Protein AF-A0A8D0WFU6-F1 (afdb_monomer_lite)

Sequence (112 aa):
MLHGGIQCSHIHYAWDQTKSVRQNLAEMGLTMDPNRAVPLIKRKVKAMEVDGEERLKELVWKPYVLNDLEGEASLPEKKGNMLSRDLINCVCYMVENHGEDYKAMALEEKNY

Foldseek 3Di:
DDPDDDPDPLLNVQDDPVDDPQVSQLLQVHHPDPPVVDPPPPPDPDDDPDDDPPPPPSPNNNPVSVVVVVVVVPDDPPPPPDDPPLVVVLVVVCCVPPNPPVVVSCVDPSND

Radius of gyration: 26.15 Å; chains: 1; bounding box: 64×29×64 Å

pLDDT: mean 81.14, std 17.32, range [39.69, 96.12]

Organism: Sus scrofa (NCBI:txid9823)

Secondary structure (DSSP, 8-state):
--------HHHHHH--TTS-HHHHHHHTT--S-HHHHS------SS--------------S-HHHHHHHHHHHTSPP----PPPHHHHHHHHHHHHHHTT-HHHHHH-GGG-

Structure (mmCIF, N/CA/C/O backbone):
data_AF-A0A8D0WFU6-F1
#
_entry.id   AF-A0A8D0WFU6-F1
#
loop_
_atom_site.group_PDB
_atom_site.id
_atom_site.type_symbol
_atom_site.label_atom_id
_atom_site.label_alt_id
_atom_site.label_comp_id
_atom_site.label_asym_id
_atom_site.label_entity_id
_atom_site.label_seq_id
_atom_site.pdbx_PDB_ins_code
_atom_site.Cartn_x
_atom_site.Cartn_y
_atom_site.Cartn_z
_atom_site.occupancy
_atom_site.B_iso_or_equiv
_atom_site.auth_seq_id
_atom_site.auth_comp_id
_atom_site.auth_asym_id
_atom_site.auth_atom_id
_atom_site.pdbx_PDB_model_num
ATOM 1 N N . MET A 1 1 ? 2.081 -17.987 23.971 1.00 40.34 1 MET A N 1
ATOM 2 C CA . MET A 1 1 ? 2.613 -17.856 22.598 1.00 40.34 1 MET A CA 1
ATOM 3 C C . MET A 1 1 ? 1.611 -17.088 21.751 1.00 40.34 1 MET A C 1
ATOM 5 O O . MET A 1 1 ? 0.558 -17.635 21.472 1.00 40.34 1 MET A O 1
ATOM 9 N N . LEU A 1 2 ? 1.932 -15.852 21.364 1.00 41.44 2 LEU A N 1
ATOM 10 C CA . LEU A 1 2 ? 1.384 -15.165 20.187 1.00 41.44 2 LEU A CA 1
ATOM 11 C C . LEU A 1 2 ? 2.527 -14.301 19.637 1.00 41.44 2 LEU A C 1
ATOM 13 O O . LEU A 1 2 ? 2.863 -13.279 20.222 1.00 41.44 2 LEU A O 1
ATOM 17 N N . HIS A 1 3 ? 3.207 -14.755 18.585 1.00 43.56 3 HIS A N 1
ATOM 18 C CA . HIS A 1 3 ? 4.086 -13.895 17.788 1.00 43.56 3 HIS A CA 1
ATOM 19 C C . HIS A 1 3 ? 3.233 -13.358 16.639 1.00 43.56 3 HIS A C 1
ATOM 21 O O . HIS A 1 3 ? 3.089 -14.005 15.610 1.00 43.56 3 HIS A O 1
ATOM 27 N N . GLY A 1 4 ? 2.590 -12.215 16.869 1.00 55.94 4 GLY A N 1
ATOM 28 C CA . GLY A 1 4 ? 1.728 -11.538 15.903 1.00 55.94 4 GLY A CA 1
ATOM 29 C C . GLY A 1 4 ? 1.813 -10.035 16.127 1.00 55.94 4 GLY A C 1
ATOM 30 O O . GLY A 1 4 ? 0.883 -9.435 16.654 1.00 55.94 4 GLY A O 1
ATOM 31 N N . GLY A 1 5 ? 2.980 -9.453 15.846 1.00 78.44 5 GLY A N 1
ATOM 32 C CA . GLY A 1 5 ? 3.212 -8.018 16.002 1.00 78.44 5 GLY A CA 1
ATOM 33 C C . GLY A 1 5 ? 2.506 -7.217 14.910 1.00 78.44 5 GLY A C 1
ATOM 34 O O . GLY A 1 5 ? 2.505 -7.612 13.744 1.00 78.44 5 GLY A O 1
ATOM 35 N N . ILE A 1 6 ? 1.914 -6.085 15.286 1.00 86.56 6 ILE A N 1
ATOM 36 C CA . ILE A 1 6 ? 1.357 -5.110 14.344 1.00 86.56 6 ILE A CA 1
ATOM 37 C C . ILE A 1 6 ? 2.525 -4.508 13.557 1.00 86.56 6 ILE A C 1
ATOM 39 O O . ILE A 1 6 ? 3.353 -3.807 14.131 1.00 86.56 6 ILE A O 1
ATOM 43 N N . GLN A 1 7 ? 2.607 -4.805 12.257 1.00 91.00 7 GLN A N 1
ATOM 44 C CA . GLN A 1 7 ? 3.710 -4.338 11.404 1.00 91.00 7 GLN A CA 1
ATOM 45 C C . GLN A 1 7 ? 3.585 -2.860 11.024 1.00 91.00 7 GLN A C 1
ATOM 47 O O . GLN A 1 7 ? 4.590 -2.182 10.836 1.00 91.00 7 GLN A O 1
ATOM 52 N N . CYS A 1 8 ? 2.356 -2.358 10.900 1.00 91.44 8 CYS A N 1
ATOM 53 C CA . CYS A 1 8 ? 2.114 -0.962 10.565 1.00 91.44 8 CYS A CA 1
ATOM 54 C C . CYS A 1 8 ? 2.466 -0.068 11.760 1.00 91.44 8 CYS A C 1
ATOM 56 O O . CYS A 1 8 ? 1.826 -0.156 12.809 1.00 91.44 8 CYS A O 1
ATOM 58 N N . SER A 1 9 ? 3.450 0.814 11.583 1.00 93.38 9 SER A N 1
ATOM 59 C CA . SER A 1 9 ? 3.900 1.769 12.602 1.00 93.38 9 SER A CA 1
ATOM 60 C C . SER A 1 9 ? 2.764 2.667 13.098 1.00 93.38 9 SER A C 1
ATOM 62 O O . SER A 1 9 ? 2.594 2.801 14.308 1.00 93.38 9 SER A O 1
ATOM 64 N N . HIS A 1 10 ? 1.942 3.210 12.193 1.00 94.06 10 HIS A N 1
ATOM 65 C CA . HIS A 1 10 ? 0.802 4.077 12.529 1.00 94.06 10 HIS A CA 1
ATOM 66 C 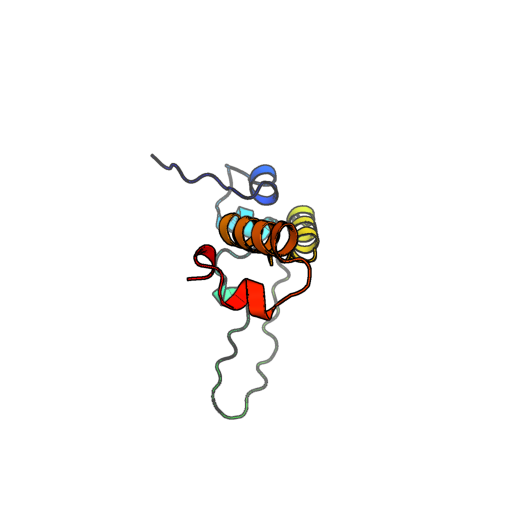C . HIS A 1 10 ? -0.159 3.403 13.517 1.00 94.06 10 HIS A C 1
ATOM 68 O O . HIS A 1 10 ? -0.511 3.976 14.548 1.00 94.06 10 HIS 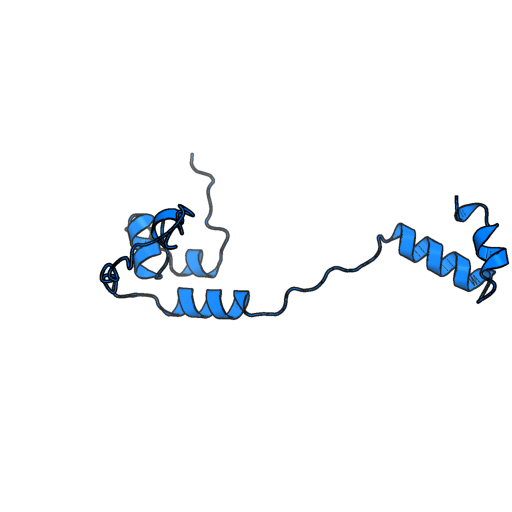A O 1
ATOM 74 N N . ILE A 1 11 ? -0.525 2.147 13.242 1.00 94.00 11 ILE A N 1
ATOM 75 C CA . ILE A 1 11 ? -1.428 1.365 14.095 1.00 94.00 11 ILE A CA 1
ATOM 76 C C . ILE A 1 11 ? -0.721 0.954 15.389 1.00 94.00 11 ILE A C 1
ATOM 78 O O . ILE A 1 11 ? -1.317 1.025 16.461 1.00 94.00 11 ILE A O 1
ATOM 82 N N . HIS A 1 12 ? 0.550 0.550 15.308 1.00 93.75 12 HIS A N 1
ATOM 83 C CA . HIS A 1 12 ? 1.330 0.118 16.464 1.00 93.75 12 HIS A CA 1
ATOM 84 C C . HIS A 1 12 ? 1.467 1.234 17.509 1.00 93.75 12 HIS A C 1
ATOM 86 O O . HIS A 1 12 ? 1.228 0.998 18.690 1.00 93.75 12 HIS A O 1
ATOM 92 N N . TYR A 1 13 ? 1.810 2.456 17.093 1.00 93.75 13 TYR A N 1
ATOM 93 C CA . TYR A 1 13 ? 1.957 3.589 18.014 1.00 93.75 13 TYR A CA 1
ATOM 94 C C . TYR A 1 13 ? 0.634 4.047 18.619 1.00 93.75 13 TYR A C 1
ATOM 96 O O . TYR A 1 13 ? 0.598 4.510 19.756 1.00 93.75 13 TYR A O 1
ATOM 104 N N . ALA A 1 14 ? -0.457 3.910 17.874 1.00 94.31 14 ALA A N 1
ATOM 105 C CA . ALA A 1 14 ? -1.783 4.255 18.350 1.00 94.31 14 ALA A CA 1
ATOM 106 C C . ALA A 1 14 ? -2.433 3.141 19.191 1.00 94.31 14 ALA A C 1
ATOM 108 O O . ALA A 1 14 ? -3.528 3.350 19.713 1.00 94.31 14 ALA A O 1
ATOM 109 N N . TRP A 1 15 ? -1.808 1.969 19.321 1.00 95.06 15 TRP A N 1
ATOM 110 C CA . TRP A 1 15 ? -2.409 0.799 19.953 1.00 95.06 15 TRP A CA 1
ATOM 111 C C . TRP A 1 15 ? -2.543 0.927 21.474 1.00 95.06 15 TRP A C 1
ATOM 113 O O . TRP A 1 15 ? -1.603 1.297 22.173 1.00 95.06 15 TRP A O 1
ATOM 123 N N . ASP A 1 16 ? -3.701 0.536 22.000 1.00 94.12 16 ASP A N 1
ATOM 124 C CA . ASP A 1 16 ? -3.975 0.425 23.430 1.00 94.12 16 ASP A CA 1
ATOM 125 C C . ASP A 1 16 ? -4.133 -1.050 23.831 1.00 94.12 16 ASP A C 1
ATOM 127 O O . ASP A 1 16 ? -5.083 -1.725 23.426 1.00 94.12 16 ASP A O 1
ATOM 131 N N . GLN A 1 17 ? -3.207 -1.551 24.653 1.00 93.62 17 GLN A N 1
ATOM 132 C CA . GLN A 1 17 ? -3.187 -2.944 25.122 1.00 93.62 17 GLN A CA 1
ATOM 133 C C . GLN A 1 17 ? -4.363 -3.292 26.049 1.00 93.62 17 GLN A C 1
ATOM 135 O O . GLN A 1 17 ? -4.663 -4.467 26.241 1.00 93.62 17 GLN A O 1
ATOM 140 N N . THR A 1 18 ? -5.030 -2.291 26.631 1.00 95.12 18 THR A N 1
ATOM 141 C CA . THR A 1 18 ? -6.199 -2.493 27.501 1.00 95.12 18 THR A CA 1
ATOM 142 C C . THR A 1 18 ? -7.495 -2.675 26.712 1.00 95.12 18 THR A C 1
ATOM 144 O O . THR A 1 18 ? -8.501 -3.124 27.264 1.00 95.12 18 THR A O 1
ATOM 147 N N . LYS A 1 19 ? -7.479 -2.354 25.413 1.00 93.00 19 LYS A N 1
ATOM 148 C CA . LYS A 1 19 ? -8.646 -2.392 24.531 1.00 93.00 19 LYS A CA 1
ATOM 149 C C . LYS A 1 19 ? -8.618 -3.606 23.614 1.00 93.00 19 LYS A C 1
ATOM 151 O O . LYS A 1 19 ? -7.570 -4.117 23.222 1.00 93.00 19 LYS A O 1
ATOM 156 N N . SER A 1 20 ? -9.809 -4.051 23.218 1.00 91.75 20 SER A N 1
ATOM 157 C CA . SER A 1 20 ? -9.935 -5.100 22.204 1.00 91.75 20 SER A CA 1
ATOM 158 C C . SER A 1 20 ? -9.395 -4.636 20.845 1.00 91.75 20 SER A C 1
ATOM 160 O O . SER A 1 20 ? -9.374 -3.441 20.545 1.00 91.75 20 SER A O 1
ATOM 162 N N . VAL A 1 21 ? -9.029 -5.589 19.983 1.00 90.69 21 VAL A N 1
ATOM 163 C CA . VAL A 1 21 ? -8.592 -5.311 18.600 1.00 90.69 21 VAL A CA 1
ATOM 164 C C . VAL A 1 21 ? -9.645 -4.482 17.853 1.00 90.69 21 VAL A C 1
ATOM 166 O O . VAL A 1 21 ? -9.321 -3.468 17.243 1.00 90.69 21 VAL A O 1
ATOM 169 N N . ARG A 1 22 ? -10.927 -4.854 17.984 1.00 91.12 22 ARG A N 1
ATOM 170 C CA . ARG A 1 22 ? -12.048 -4.145 17.353 1.00 91.12 22 ARG A CA 1
ATOM 171 C C . ARG A 1 22 ? -12.161 -2.698 17.814 1.00 91.12 22 ARG A C 1
ATOM 173 O O . ARG A 1 22 ? -12.390 -1.826 16.986 1.00 91.12 22 ARG A O 1
ATOM 180 N N . GLN A 1 23 ? -12.016 -2.456 19.113 1.00 92.06 23 GLN A N 1
ATOM 181 C CA . GLN A 1 23 ? -12.115 -1.111 19.666 1.00 92.06 23 GLN A CA 1
ATOM 182 C C . GLN A 1 23 ? -10.924 -0.244 19.248 1.00 92.06 23 GLN A C 1
ATOM 184 O O . GLN A 1 23 ? -11.126 0.903 18.866 1.00 92.06 23 GLN A O 1
ATOM 189 N N . ASN A 1 24 ? -9.709 -0.802 19.256 1.00 93.88 24 ASN A N 1
ATOM 190 C CA . ASN A 1 24 ? -8.526 -0.108 18.751 1.00 93.88 24 ASN A CA 1
ATOM 191 C C . ASN A 1 24 ? -8.714 0.344 17.301 1.00 93.88 24 ASN A C 1
ATOM 193 O O . ASN A 1 24 ? -8.496 1.514 17.002 1.00 93.88 24 ASN A O 1
ATOM 197 N N . LEU A 1 25 ? -9.154 -0.560 16.419 1.00 92.00 25 LEU A N 1
ATOM 198 C CA . LEU A 1 25 ? -9.374 -0.217 15.015 1.00 92.00 25 LEU A CA 1
ATOM 199 C C . LEU A 1 25 ? -10.491 0.820 14.845 1.00 92.00 25 LEU A C 1
ATOM 201 O O . LEU A 1 25 ? -10.270 1.815 14.163 1.00 92.00 25 LEU A O 1
ATOM 205 N N . ALA A 1 26 ? -11.636 0.650 15.513 1.00 91.12 26 ALA A N 1
ATOM 206 C CA . ALA A 1 26 ? -12.753 1.592 15.410 1.00 91.12 26 ALA A CA 1
ATOM 207 C C . ALA A 1 26 ? -12.365 3.012 15.865 1.00 91.12 26 ALA A C 1
ATOM 209 O O . ALA A 1 26 ? -12.679 3.993 15.195 1.00 91.12 26 ALA A O 1
ATOM 210 N N . GLU A 1 27 ? -11.599 3.140 16.954 1.00 93.50 27 GLU A N 1
ATOM 211 C CA . GLU A 1 27 ? -11.095 4.437 17.425 1.00 93.50 27 GLU A CA 1
ATOM 212 C C . GLU A 1 27 ? -10.144 5.110 16.425 1.00 93.50 27 GLU A C 1
ATOM 214 O O . GLU A 1 27 ? -10.083 6.338 16.378 1.00 93.50 27 GLU A O 1
ATOM 219 N N . MET A 1 28 ? -9.425 4.324 15.620 1.00 93.94 28 MET A N 1
ATOM 220 C CA . MET A 1 28 ? -8.568 4.796 14.525 1.00 93.94 28 MET A CA 1
ATOM 221 C C . MET A 1 28 ? -9.334 5.013 13.209 1.00 93.94 28 MET A C 1
ATOM 223 O O . MET A 1 28 ? -8.724 5.396 12.217 1.00 93.94 28 MET A O 1
ATOM 227 N N . GLY A 1 29 ? -10.650 4.769 13.170 1.00 90.19 29 GLY A N 1
ATOM 228 C CA . GLY A 1 29 ? -11.457 4.857 11.947 1.00 90.19 29 GLY A CA 1
ATOM 229 C C . GLY A 1 29 ? -11.269 3.675 10.988 1.00 90.19 29 GLY A C 1
ATOM 230 O O . GLY A 1 29 ? -11.583 3.780 9.804 1.00 90.19 29 GLY A O 1
ATOM 231 N N . LEU A 1 30 ? -10.754 2.550 11.487 1.00 91.12 30 LEU A N 1
ATOM 232 C CA . LEU A 1 30 ? -10.484 1.327 10.738 1.00 91.12 30 LEU A CA 1
ATOM 233 C C . LEU A 1 30 ? -11.527 0.246 11.052 1.00 91.12 30 LEU A C 1
ATOM 235 O O . LEU A 1 30 ? -12.025 0.129 12.171 1.00 91.12 30 LEU A O 1
ATOM 239 N N . THR A 1 31 ? -11.823 -0.606 10.070 1.00 89.88 31 THR A N 1
ATOM 240 C CA . THR A 1 31 ? -12.709 -1.762 10.263 1.00 89.88 31 THR A CA 1
ATOM 241 C C . THR A 1 31 ? -11.918 -3.034 10.567 1.00 89.88 31 THR A C 1
ATOM 243 O O . THR A 1 31 ? -10.856 -3.273 9.998 1.00 89.88 31 THR A O 1
ATOM 246 N N . MET A 1 32 ? -12.479 -3.899 11.414 1.00 87.94 32 MET A N 1
ATOM 247 C CA . MET A 1 32 ? -12.017 -5.287 11.557 1.00 87.94 32 MET A CA 1
ATOM 248 C C . MET A 1 32 ? -12.442 -6.177 10.387 1.00 87.94 32 MET A C 1
ATOM 250 O O . MET A 1 32 ? -11.777 -7.167 10.099 1.00 87.94 32 MET A O 1
ATOM 254 N N . ASP A 1 33 ? -13.577 -5.864 9.760 1.00 85.69 33 ASP A N 1
ATOM 255 C CA . ASP A 1 33 ? -14.161 -6.651 8.677 1.00 85.69 33 ASP A CA 1
ATOM 256 C C . ASP A 1 33 ? -14.283 -5.774 7.422 1.00 85.69 33 ASP A C 1
ATOM 258 O O . ASP A 1 33 ? -15.144 -4.884 7.369 1.00 85.69 33 ASP A O 1
ATOM 262 N N . PRO A 1 34 ? -13.436 -6.002 6.406 1.00 80.62 34 PRO A N 1
ATOM 263 C CA . PRO A 1 34 ? -13.474 -5.257 5.151 1.00 80.62 34 PRO A CA 1
ATOM 264 C C . PRO A 1 34 ? -14.826 -5.352 4.436 1.00 80.62 34 PRO A C 1
ATOM 266 O O . PRO A 1 34 ? -15.285 -4.359 3.871 1.00 80.62 34 PRO A O 1
ATOM 269 N N . ASN A 1 35 ? -15.505 -6.505 4.516 1.00 83.38 35 ASN A N 1
ATOM 270 C CA . ASN A 1 35 ? -16.798 -6.721 3.854 1.00 83.38 35 ASN A CA 1
ATOM 271 C C . ASN A 1 35 ? -17.916 -5.865 4.456 1.00 83.38 35 ASN A C 1
ATOM 273 O O . ASN A 1 35 ? -18.948 -5.668 3.820 1.00 83.38 35 ASN A O 1
ATOM 277 N N . ARG A 1 36 ? -17.722 -5.367 5.683 1.00 78.38 36 ARG A N 1
ATOM 278 C CA . ARG A 1 36 ? -18.651 -4.445 6.346 1.00 78.38 36 ARG A CA 1
ATOM 279 C C . ARG A 1 36 ? -18.344 -2.980 6.060 1.00 78.38 36 ARG A C 1
ATOM 281 O O . ARG A 1 36 ? -19.236 -2.156 6.209 1.00 78.38 36 ARG A O 1
ATOM 288 N N . ALA A 1 37 ? -17.111 -2.642 5.681 1.00 77.38 37 ALA A N 1
ATOM 289 C CA . ALA A 1 37 ? -16.728 -1.254 5.419 1.00 77.38 37 ALA A CA 1
ATOM 290 C C . ALA A 1 37 ? -17.009 -0.803 3.987 1.00 77.38 37 ALA A C 1
ATOM 292 O O . ALA A 1 37 ? -17.262 0.381 3.765 1.00 77.38 37 ALA A O 1
ATOM 293 N N . VAL A 1 38 ? -16.962 -1.728 3.027 1.00 75.69 38 VAL A N 1
ATOM 294 C CA . VAL A 1 38 ? -17.218 -1.433 1.617 1.00 75.69 38 VAL A CA 1
ATOM 295 C C . VAL A 1 38 ? -18.591 -1.985 1.237 1.00 75.69 38 VAL A C 1
ATOM 297 O O . VAL A 1 38 ? -18.816 -3.185 1.408 1.00 75.69 38 VAL A O 1
ATOM 300 N N . PRO A 1 39 ? -19.511 -1.166 0.692 1.00 66.75 39 PRO A N 1
ATOM 301 C CA . PRO A 1 39 ? -20.771 -1.666 0.165 1.00 66.75 39 PRO A CA 1
ATOM 302 C C . PRO A 1 39 ? -20.495 -2.714 -0.914 1.00 66.75 39 PRO A C 1
ATOM 304 O O . PRO A 1 39 ? -19.965 -2.408 -1.985 1.00 66.75 39 PRO A O 1
ATOM 307 N N . LEU A 1 40 ? -20.843 -3.970 -0.639 1.00 65.75 40 LEU A N 1
ATOM 308 C CA . LEU A 1 40 ? -20.758 -5.021 -1.642 1.00 65.75 40 LEU A CA 1
ATOM 309 C C . LEU A 1 40 ? -21.817 -4.739 -2.707 1.00 65.75 40 LEU A C 1
ATOM 311 O O . LEU A 1 40 ? -23.002 -5.013 -2.507 1.00 65.75 40 LEU A O 1
ATOM 315 N N . ILE A 1 41 ? -21.390 -4.216 -3.859 1.00 64.56 41 ILE A N 1
ATOM 316 C CA . ILE A 1 41 ? -22.245 -4.099 -5.041 1.00 64.56 41 ILE A CA 1
ATOM 317 C C . ILE A 1 41 ? -22.542 -5.522 -5.515 1.00 64.56 41 ILE A C 1
ATOM 319 O O . ILE A 1 41 ? -21.817 -6.109 -6.322 1.00 64.56 41 ILE A O 1
ATOM 323 N N . LYS A 1 42 ? -23.620 -6.114 -4.997 1.00 59.03 42 LYS A N 1
ATOM 324 C CA . LYS A 1 42 ? -24.160 -7.361 -5.529 1.00 59.03 42 LYS A CA 1
ATOM 325 C C . LYS A 1 42 ? -24.658 -7.043 -6.935 1.00 59.03 42 LYS A C 1
ATOM 327 O O . LYS A 1 42 ? -25.754 -6.518 -7.097 1.00 59.03 42 LYS A O 1
ATOM 332 N N . ARG A 1 43 ? -23.857 -7.340 -7.964 1.00 53.41 43 ARG A N 1
ATOM 333 C CA . ARG A 1 43 ? -24.322 -7.320 -9.356 1.00 53.41 43 ARG A CA 1
ATOM 334 C C . ARG A 1 43 ? -25.429 -8.361 -9.502 1.00 53.41 43 ARG A C 1
ATOM 336 O O . ARG A 1 43 ? -25.172 -9.522 -9.801 1.00 53.41 43 ARG A O 1
ATOM 343 N N . LYS A 1 44 ? -26.670 -7.940 -9.291 1.00 52.69 44 LYS A N 1
ATOM 344 C CA . LYS A 1 44 ? -27.842 -8.581 -9.866 1.00 52.69 44 LYS A CA 1
ATOM 345 C C . LYS A 1 44 ? -28.573 -7.536 -10.692 1.00 52.69 44 LYS A C 1
ATOM 347 O O . LYS A 1 44 ? -28.759 -6.400 -10.276 1.00 52.69 44 LYS A O 1
ATOM 352 N N . VAL A 1 45 ? -28.870 -7.952 -11.914 1.00 51.00 45 VAL A N 1
ATOM 353 C CA . VAL A 1 45 ? -29.691 -7.281 -12.916 1.00 51.00 45 VAL A CA 1
ATOM 354 C C . VAL A 1 45 ? -30.826 -6.480 -12.261 1.00 51.00 45 VAL A C 1
ATOM 356 O O . VAL A 1 45 ? -31.651 -7.066 -11.577 1.00 51.00 45 VAL A O 1
ATOM 359 N N . LYS A 1 46 ? -30.835 -5.170 -12.547 1.00 45.66 46 LYS A N 1
ATOM 360 C CA . LYS A 1 46 ? -31.895 -4.158 -12.366 1.00 45.66 46 LYS A CA 1
ATOM 361 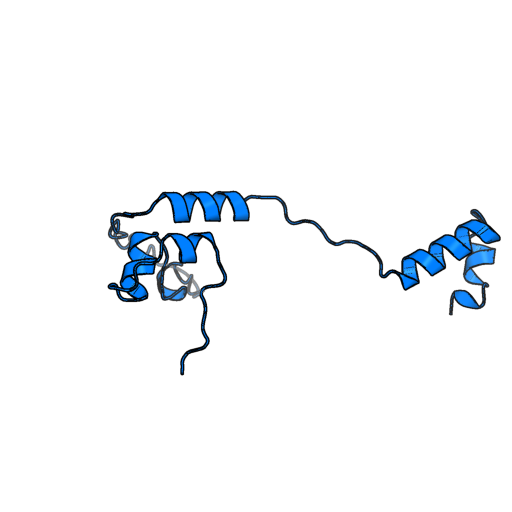C C . LYS A 1 46 ? -32.532 -3.983 -10.970 1.00 45.66 46 LYS A C 1
ATOM 363 O O . LYS A 1 46 ? -33.160 -4.879 -10.428 1.00 45.66 46 LYS A O 1
ATOM 368 N N . ALA A 1 47 ? -32.501 -2.710 -10.560 1.00 50.44 47 ALA A N 1
ATOM 369 C CA . ALA A 1 47 ? -33.361 -2.014 -9.601 1.00 50.44 47 ALA A CA 1
ATOM 370 C C . ALA A 1 47 ? -33.245 -2.418 -8.123 1.00 50.44 47 ALA A C 1
ATOM 372 O O . ALA A 1 47 ? -33.912 -3.336 -7.665 1.00 50.44 47 ALA A O 1
ATOM 373 N N . MET A 1 48 ? -32.471 -1.635 -7.368 1.00 39.69 48 MET A N 1
ATOM 374 C CA . MET A 1 48 ? -32.909 -1.118 -6.068 1.00 39.69 48 MET A CA 1
ATOM 375 C C . MET A 1 48 ? -31.996 0.056 -5.696 1.00 39.69 48 MET A C 1
ATOM 377 O O . MET A 1 48 ? -30.786 -0.128 -5.554 1.00 39.69 48 MET A O 1
ATOM 381 N N . GLU A 1 49 ? -32.556 1.257 -5.571 1.00 53.00 49 GLU A N 1
ATOM 382 C CA . GLU A 1 49 ? -31.946 2.300 -4.748 1.00 53.00 49 GLU A CA 1
ATOM 383 C C . GLU A 1 49 ? -31.926 1.744 -3.322 1.00 53.00 49 GLU A C 1
ATOM 385 O O . GLU A 1 49 ? -32.977 1.504 -2.729 1.00 53.00 49 GLU A O 1
ATOM 390 N N . VAL A 1 50 ? -30.739 1.408 -2.816 1.00 47.19 50 VAL A N 1
ATOM 391 C CA . VAL A 1 50 ? -30.586 1.044 -1.409 1.00 47.19 50 VAL A CA 1
ATOM 392 C C . VAL A 1 50 ? -30.307 2.342 -0.682 1.00 47.19 50 VAL A C 1
ATOM 394 O O . VAL A 1 50 ? -29.214 2.901 -0.780 1.00 47.19 50 VAL A O 1
ATOM 397 N N . ASP A 1 51 ? -31.373 2.819 -0.048 1.00 41.69 51 ASP A N 1
ATOM 398 C CA . ASP A 1 51 ? -31.400 3.904 0.918 1.00 41.69 51 ASP A CA 1
ATOM 399 C C . ASP A 1 51 ? -30.170 3.810 1.825 1.00 41.69 51 ASP A C 1
ATOM 401 O O . ASP A 1 51 ? -29.821 2.729 2.312 1.00 41.69 51 ASP A O 1
ATOM 405 N N . GLY A 1 52 ? -29.453 4.926 1.946 1.00 48.28 52 GLY A N 1
ATOM 406 C CA . GLY A 1 52 ? -28.165 4.976 2.614 1.00 48.28 52 GLY A CA 1
ATOM 407 C C . GLY A 1 52 ? -28.324 4.543 4.060 1.00 48.28 52 GLY A C 1
ATOM 408 O O . GLY A 1 52 ? -28.818 5.319 4.873 1.00 48.28 52 GLY A O 1
ATOM 409 N N . GLU A 1 53 ? -27.884 3.321 4.377 1.00 44.72 53 GLU A N 1
ATOM 410 C CA . GLU A 1 53 ? -27.668 2.905 5.757 1.00 44.72 53 GLU A CA 1
ATOM 411 C C . GLU A 1 53 ? -26.809 3.986 6.399 1.00 44.72 53 GLU A C 1
ATOM 413 O O . GLU A 1 53 ? -25.658 4.211 6.007 1.00 44.72 53 GLU A O 1
ATOM 418 N N . GLU A 1 54 ? -27.439 4.715 7.317 1.00 47.00 54 GLU A N 1
ATOM 419 C CA . GLU A 1 54 ? -26.855 5.790 8.088 1.00 47.00 54 GLU A CA 1
ATOM 420 C C . GLU A 1 54 ? -25.549 5.241 8.656 1.00 47.00 54 GLU A C 1
ATOM 422 O O . GLU A 1 54 ? -25.544 4.410 9.569 1.00 47.00 54 GLU A O 1
ATOM 427 N N . ARG A 1 55 ? -24.420 5.624 8.042 1.00 51.69 55 ARG A N 1
ATOM 428 C CA . ARG A 1 55 ? -23.103 5.306 8.579 1.00 51.69 55 ARG A CA 1
ATOM 429 C C . ARG A 1 55 ? -23.124 5.966 9.941 1.00 51.69 55 ARG A C 1
ATOM 431 O O . ARG A 1 55 ? -22.998 7.190 10.015 1.00 51.69 55 ARG A O 1
ATOM 438 N N . LEU A 1 56 ? -23.344 5.180 10.998 1.00 47.12 56 LEU A N 1
ATOM 439 C CA . LEU A 1 56 ? -23.082 5.621 12.354 1.00 47.12 56 LEU A CA 1
ATOM 440 C C . LEU A 1 56 ? -21.695 6.235 12.262 1.00 47.12 56 LEU A C 1
ATOM 442 O O . LEU A 1 56 ? -20.737 5.550 11.896 1.00 47.12 56 LEU A O 1
ATOM 446 N N . LYS A 1 57 ? -21.623 7.554 12.442 1.00 56.12 57 LYS A N 1
ATOM 447 C CA . LYS A 1 57 ? -20.358 8.269 12.505 1.00 56.12 57 LYS A CA 1
ATOM 448 C C . LYS A 1 57 ? -19.719 7.772 13.791 1.00 56.12 57 LYS A C 1
ATOM 450 O O . LYS A 1 57 ? -19.891 8.390 14.837 1.00 56.12 57 LYS A O 1
ATOM 455 N N . GLU A 1 58 ? -19.098 6.594 13.736 1.00 60.50 58 GLU A N 1
ATOM 456 C CA . GLU A 1 58 ? -18.220 6.117 14.787 1.00 60.50 58 GLU A CA 1
ATOM 457 C C . GLU A 1 58 ? -17.233 7.259 14.979 1.00 60.50 58 GLU A C 1
ATOM 459 O O . GLU A 1 58 ? -16.524 7.653 14.051 1.00 60.50 58 GLU A O 1
ATOM 464 N N . LEU A 1 59 ? -17.336 7.913 16.137 1.00 67.25 59 LEU A N 1
ATOM 465 C CA . LEU A 1 59 ? -16.505 9.054 16.460 1.00 67.25 59 LEU A CA 1
ATOM 466 C C . LEU A 1 59 ? -15.063 8.546 16.376 1.00 67.25 59 LEU A C 1
ATOM 468 O O . LEU A 1 59 ? -14.649 7.733 17.200 1.00 67.25 59 LEU A O 1
ATOM 472 N N . VAL A 1 60 ? -14.319 8.974 15.360 1.00 82.56 60 VAL A N 1
ATOM 473 C CA . VAL A 1 60 ? -12.913 8.597 15.212 1.00 82.56 60 VAL A CA 1
ATOM 474 C C . VAL A 1 60 ? -12.133 9.371 16.270 1.00 82.56 60 VAL A C 1
ATOM 476 O O . VAL A 1 60 ? -12.026 10.593 16.201 1.00 82.56 60 VAL A O 1
ATOM 479 N N . TRP A 1 61 ? -11.628 8.670 17.284 1.00 87.75 61 TRP A N 1
ATOM 480 C CA . TRP A 1 61 ? -10.896 9.272 18.408 1.00 87.75 61 TRP A CA 1
ATOM 481 C C . TRP A 1 61 ? -9.427 9.538 18.077 1.00 87.75 61 TRP A C 1
ATOM 483 O O . TRP A 1 61 ? -8.811 10.422 18.668 1.00 87.75 61 TRP A O 1
ATOM 493 N N . LYS A 1 62 ? -8.863 8.787 17.127 1.00 91.81 62 LYS A N 1
ATOM 494 C CA . LYS A 1 62 ? -7.466 8.877 16.687 1.00 91.81 62 LYS A CA 1
ATOM 495 C C . LYS A 1 62 ? -7.399 9.173 15.181 1.00 91.81 62 LYS A C 1
ATOM 497 O O . LYS A 1 62 ? -6.881 8.355 14.424 1.00 91.81 62 LYS A O 1
ATOM 502 N N . PRO A 1 63 ? -7.921 10.330 14.724 1.00 90.94 63 PRO A N 1
ATOM 503 C CA . PRO A 1 63 ? -8.043 10.635 13.296 1.00 90.94 63 PRO A CA 1
ATOM 504 C C . PRO A 1 63 ? -6.690 10.777 12.590 1.00 90.94 63 PRO A C 1
ATOM 506 O O . PRO A 1 63 ? -6.614 10.562 11.387 1.00 90.94 63 PRO A O 1
ATOM 509 N N . TYR A 1 64 ? -5.619 11.084 13.331 1.00 94.44 64 TYR A N 1
ATOM 510 C CA . TYR A 1 64 ? -4.262 11.161 12.785 1.00 94.44 64 TYR A CA 1
ATOM 511 C C . TYR A 1 64 ? -3.827 9.845 12.126 1.00 94.44 64 TYR A C 1
ATOM 513 O O . TYR A 1 64 ? -3.234 9.879 11.061 1.00 94.44 64 TYR A O 1
ATOM 521 N N . VAL A 1 65 ? -4.213 8.690 12.685 1.00 95.00 65 VAL A N 1
ATOM 522 C CA . VAL A 1 65 ? -3.865 7.379 12.113 1.00 95.00 65 VAL A CA 1
ATOM 523 C C . VAL A 1 65 ? -4.465 7.217 10.721 1.00 95.00 65 VAL A C 1
ATOM 525 O O . VAL A 1 65 ? -3.781 6.782 9.802 1.00 95.00 65 VAL A O 1
ATOM 528 N N . LEU A 1 66 ? -5.741 7.572 10.565 1.00 93.19 66 LEU A N 1
ATOM 529 C CA . LEU A 1 66 ? -6.435 7.480 9.286 1.00 93.19 66 LEU A CA 1
ATOM 530 C C . LEU A 1 66 ? -5.851 8.463 8.265 1.00 93.19 66 LEU A C 1
ATOM 532 O O . LEU A 1 66 ? -5.583 8.066 7.136 1.00 93.19 66 LEU A O 1
ATOM 536 N N . ASN A 1 67 ? -5.609 9.709 8.679 1.00 93.88 67 ASN A N 1
ATOM 537 C CA . ASN A 1 67 ? -5.054 10.747 7.812 1.00 93.88 67 ASN A CA 1
ATOM 538 C C . ASN A 1 67 ? -3.638 10.400 7.324 1.00 93.88 67 ASN A C 1
ATOM 540 O O . ASN A 1 67 ? -3.337 10.595 6.149 1.00 93.88 67 ASN A O 1
ATOM 544 N N . ASP A 1 68 ? -2.782 9.871 8.203 1.00 95.88 68 ASP A N 1
ATOM 545 C CA . ASP A 1 68 ? -1.417 9.475 7.848 1.00 95.88 68 ASP A CA 1
ATOM 546 C C . ASP A 1 68 ? -1.437 8.308 6.850 1.00 95.88 68 ASP A C 1
ATOM 548 O O . ASP A 1 68 ? -0.766 8.355 5.821 1.00 95.88 68 ASP A O 1
ATOM 552 N N . LEU A 1 69 ? -2.280 7.297 7.100 1.00 94.44 69 LEU A N 1
ATOM 553 C CA . LEU A 1 69 ? -2.453 6.158 6.195 1.00 94.44 69 LEU A CA 1
ATOM 554 C C . LEU A 1 69 ? -3.000 6.578 4.825 1.00 94.44 69 LEU A C 1
ATOM 556 O O . LEU A 1 69 ? -2.532 6.084 3.801 1.00 94.44 69 LEU A O 1
ATOM 560 N N . GLU A 1 70 ? -3.981 7.481 4.791 1.00 93.94 70 GLU A N 1
ATOM 561 C CA . GLU A 1 70 ? -4.519 8.031 3.544 1.00 93.94 70 GLU A CA 1
ATOM 562 C C . GLU A 1 70 ? -3.456 8.836 2.787 1.00 93.94 70 GLU A C 1
ATOM 564 O O . GLU A 1 70 ? -3.321 8.691 1.569 1.00 93.94 70 GLU A O 1
ATOM 569 N N . GLY A 1 71 ? -2.660 9.634 3.502 1.00 95.19 71 GLY A N 1
ATOM 570 C CA . GLY A 1 71 ? -1.541 10.384 2.940 1.00 95.19 71 GLY A CA 1
ATOM 571 C C . GLY A 1 71 ? -0.491 9.475 2.304 1.00 95.19 71 GLY A C 1
ATOM 572 O O . GLY A 1 71 ? -0.096 9.707 1.163 1.00 95.19 71 GLY A O 1
ATOM 573 N N . GLU A 1 72 ? -0.083 8.410 2.999 1.00 93.12 72 GLU A N 1
ATOM 574 C CA . GLU A 1 72 ? 0.863 7.420 2.473 1.00 93.12 72 GLU A CA 1
ATOM 575 C C . GLU A 1 72 ? 0.307 6.659 1.269 1.00 93.12 72 GLU A C 1
ATOM 577 O O . GLU A 1 72 ? 1.010 6.487 0.274 1.00 93.12 72 GLU A O 1
ATOM 582 N N . ALA A 1 73 ? -0.958 6.239 1.329 1.00 90.62 73 ALA A N 1
ATOM 583 C CA . ALA A 1 73 ? -1.619 5.536 0.232 1.00 90.62 73 ALA A CA 1
ATOM 584 C C . ALA A 1 73 ? -1.834 6.427 -1.003 1.00 90.62 73 ALA A C 1
ATOM 586 O O . ALA A 1 73 ? -1.922 5.923 -2.121 1.00 90.62 73 ALA A O 1
ATOM 587 N N . SER A 1 74 ? -1.906 7.746 -0.811 1.00 94.12 74 SER A N 1
ATOM 588 C CA . SER A 1 74 ? -2.033 8.725 -1.894 1.00 94.12 74 SER A CA 1
ATOM 589 C C . SER A 1 74 ? -0.712 8.995 -2.620 1.00 94.12 74 SER A C 1
ATOM 591 O O . SER A 1 74 ? -0.714 9.627 -3.681 1.00 94.12 74 SER A O 1
ATOM 593 N N . LEU A 1 75 ? 0.424 8.547 -2.074 1.00 92.69 75 LEU A N 1
ATOM 594 C CA . LEU A 1 75 ? 1.710 8.688 -2.745 1.00 92.69 75 LEU A CA 1
ATOM 595 C C . LEU A 1 75 ? 1.738 7.837 -4.022 1.00 92.69 75 LEU A C 1
ATOM 597 O O . LEU A 1 75 ? 1.228 6.716 -4.040 1.00 92.69 75 LEU A O 1
ATOM 601 N N . PRO A 1 76 ? 2.364 8.333 -5.103 1.00 89.50 76 PRO A N 1
ATOM 602 C CA . PRO A 1 76 ? 2.497 7.548 -6.316 1.00 89.50 76 PRO A CA 1
ATOM 603 C C . PRO A 1 76 ? 3.295 6.277 -6.023 1.00 89.50 76 PRO A C 1
ATOM 605 O O . PRO A 1 76 ? 4.383 6.328 -5.441 1.00 89.50 76 PRO A O 1
ATOM 608 N N . GLU A 1 77 ? 2.781 5.134 -6.475 1.00 80.75 77 GLU A N 1
ATOM 609 C CA . GLU A 1 77 ? 3.535 3.890 -6.421 1.00 80.75 77 GLU A CA 1
ATOM 610 C C . GLU A 1 77 ? 4.864 4.067 -7.161 1.00 80.75 77 GLU A C 1
ATOM 612 O O . GLU A 1 77 ? 4.916 4.549 -8.301 1.00 80.75 77 GLU A O 1
ATOM 617 N N . LYS A 1 78 ? 5.961 3.642 -6.526 1.00 76.25 78 LYS A N 1
ATOM 618 C CA . LYS A 1 78 ? 7.236 3.497 -7.225 1.00 76.25 78 LYS A CA 1
ATOM 619 C C . LYS A 1 78 ? 7.050 2.393 -8.255 1.00 76.25 78 LYS A C 1
ATOM 621 O O . LYS A 1 78 ? 7.136 1.214 -7.922 1.00 76.25 78 LYS A O 1
ATOM 626 N N . LYS A 1 79 ? 6.788 2.772 -9.506 1.00 72.06 79 LYS A N 1
ATOM 627 C CA . LYS A 1 79 ? 6.815 1.832 -10.623 1.00 72.06 79 LYS A CA 1
ATOM 628 C C . LYS A 1 79 ? 8.208 1.214 -10.663 1.00 72.06 79 LYS A C 1
ATOM 630 O O . LYS A 1 79 ? 9.187 1.866 -11.006 1.00 72.06 79 LYS A O 1
ATOM 635 N N . GLY A 1 80 ? 8.291 -0.043 -10.250 1.00 64.06 80 GLY A N 1
ATOM 636 C CA . GLY A 1 80 ? 9.489 -0.860 -10.352 1.00 64.06 80 GLY A CA 1
ATOM 637 C C . GLY A 1 80 ? 9.585 -1.459 -11.745 1.00 64.06 80 GLY A C 1
ATOM 638 O O . GLY A 1 80 ? 9.630 -2.671 -11.883 1.00 64.06 80 GLY A O 1
ATOM 639 N N . ASN A 1 81 ? 9.580 -0.643 -12.798 1.00 62.72 81 ASN A N 1
ATOM 640 C CA . ASN A 1 81 ? 9.862 -1.115 -14.156 1.00 62.72 81 ASN A CA 1
ATOM 641 C C . ASN A 1 81 ? 11.376 -1.231 -14.396 1.00 62.72 81 ASN A C 1
ATOM 643 O O . ASN A 1 81 ? 11.880 -0.854 -15.451 1.00 62.72 81 ASN A O 1
ATOM 647 N N . MET A 1 82 ? 12.104 -1.746 -13.402 1.00 73.06 82 MET A N 1
ATOM 648 C CA . MET A 1 82 ? 13.509 -2.092 -13.557 1.00 73.06 82 MET A CA 1
ATOM 649 C C . MET A 1 82 ? 13.607 -3.471 -14.196 1.00 73.06 82 MET A C 1
ATOM 651 O O . MET A 1 82 ? 13.029 -4.444 -13.713 1.00 73.06 82 MET A O 1
ATOM 655 N N . LEU A 1 83 ? 14.364 -3.540 -15.285 1.00 83.75 83 LEU A N 1
ATOM 656 C CA . LEU A 1 83 ? 14.827 -4.799 -15.850 1.00 83.75 83 LEU A CA 1
ATOM 657 C C . LEU A 1 83 ? 15.644 -5.558 -14.788 1.00 83.75 83 LEU A C 1
ATOM 659 O O . LEU A 1 83 ? 16.231 -4.946 -13.889 1.00 83.75 83 LEU A O 1
ATOM 663 N N . SER A 1 84 ? 15.686 -6.891 -14.881 1.00 88.06 84 SER A N 1
ATOM 664 C CA . SER A 1 84 ? 16.570 -7.681 -14.019 1.00 88.06 84 SER A CA 1
ATOM 665 C C . SER A 1 84 ? 18.023 -7.240 -14.218 1.00 88.06 84 SER A C 1
ATOM 667 O O . SER A 1 84 ? 18.399 -6.751 -15.285 1.00 88.06 84 SER A O 1
ATOM 669 N N . ARG A 1 85 ? 18.865 -7.426 -13.196 1.00 88.56 85 ARG A N 1
ATOM 670 C CA . ARG A 1 85 ? 20.284 -7.052 -13.283 1.00 88.56 85 ARG A CA 1
ATOM 671 C C . ARG A 1 85 ? 20.987 -7.750 -14.450 1.00 88.56 85 ARG A C 1
ATOM 673 O O . ARG A 1 85 ? 21.813 -7.131 -15.109 1.00 88.56 85 ARG A O 1
ATOM 680 N N . ASP A 1 86 ? 20.601 -8.988 -14.737 1.00 89.06 86 ASP A N 1
ATOM 681 C CA . ASP A 1 86 ? 21.141 -9.765 -15.853 1.00 89.06 86 ASP A CA 1
ATOM 682 C C . ASP A 1 86 ? 20.747 -9.169 -17.205 1.00 89.06 86 ASP A C 1
ATOM 684 O O . ASP A 1 86 ? 21.591 -9.044 -18.088 1.00 89.06 86 ASP A O 1
ATOM 688 N N . LEU A 1 87 ? 19.497 -8.716 -17.351 1.00 90.12 87 LEU A N 1
ATOM 689 C CA . LEU A 1 87 ? 19.041 -8.064 -18.575 1.00 90.12 87 LEU A CA 1
ATOM 690 C C . LEU A 1 87 ? 19.711 -6.695 -18.768 1.00 90.12 87 LEU A C 1
ATOM 692 O O . LEU A 1 87 ? 20.077 -6.351 -19.887 1.00 90.12 87 LEU A O 1
ATOM 696 N N . ILE A 1 88 ? 19.947 -5.948 -17.683 1.00 91.81 88 ILE A N 1
ATOM 697 C CA . ILE A 1 88 ? 20.735 -4.705 -17.723 1.00 91.81 88 ILE A CA 1
ATOM 698 C C . ILE A 1 88 ? 22.164 -5.000 -18.193 1.00 91.81 88 ILE A C 1
ATOM 700 O O . ILE A 1 88 ? 22.644 -4.348 -19.113 1.00 91.81 88 ILE A O 1
ATOM 704 N N . ASN A 1 89 ? 22.827 -6.004 -17.609 1.00 92.56 89 ASN A N 1
ATOM 705 C CA . ASN A 1 89 ? 24.191 -6.379 -17.986 1.00 92.56 89 ASN A CA 1
ATOM 706 C C . ASN A 1 89 ? 24.278 -6.838 -19.449 1.00 92.56 89 ASN A C 1
ATOM 708 O O . ASN A 1 89 ? 25.230 -6.488 -20.143 1.00 92.56 89 ASN A O 1
ATOM 712 N N . CYS A 1 90 ? 23.282 -7.593 -19.919 1.00 90.00 90 CYS A N 1
ATOM 713 C CA . CYS A 1 90 ? 23.190 -8.037 -21.306 1.00 90.00 90 CYS A CA 1
ATOM 714 C C . CYS A 1 90 ? 23.095 -6.842 -22.270 1.00 90.00 90 CYS A C 1
ATOM 716 O O . CYS A 1 90 ? 23.896 -6.729 -23.197 1.00 90.00 90 CYS A O 1
ATOM 718 N N . VAL A 1 91 ? 22.195 -5.890 -21.995 1.00 90.81 91 VAL A N 1
ATOM 719 C CA . VAL A 1 91 ? 22.043 -4.677 -22.814 1.00 90.81 91 VAL A CA 1
ATOM 720 C C . VAL A 1 91 ? 23.299 -3.803 -22.767 1.00 90.81 91 VAL A C 1
ATOM 722 O O . VAL A 1 91 ? 23.741 -3.335 -23.813 1.00 90.81 91 VAL A O 1
ATOM 725 N N . CYS A 1 92 ? 23.917 -3.614 -21.595 1.00 93.62 92 CYS A N 1
ATOM 726 C CA . CYS A 1 92 ? 25.181 -2.878 -21.478 1.00 93.62 92 CYS A CA 1
ATOM 727 C C . CYS A 1 92 ? 26.274 -3.506 -22.348 1.00 93.62 92 CYS A C 1
ATOM 729 O O . CYS A 1 92 ? 26.907 -2.800 -23.127 1.00 93.62 92 CYS A O 1
ATOM 731 N N . TYR A 1 93 ? 26.435 -4.831 -22.286 1.00 94.06 93 TYR A N 1
ATOM 732 C CA . TYR A 1 93 ? 27.397 -5.551 -23.117 1.00 94.06 93 TYR A CA 1
ATOM 733 C C . TYR A 1 93 ? 27.129 -5.349 -24.615 1.00 94.06 93 TYR A C 1
ATOM 735 O O . TYR A 1 93 ? 28.058 -5.098 -25.381 1.00 94.06 93 TYR A O 1
ATOM 743 N N . MET A 1 94 ? 25.870 -5.435 -25.045 1.00 94.62 94 MET A N 1
ATOM 744 C CA . MET A 1 94 ? 25.508 -5.231 -26.448 1.00 94.62 94 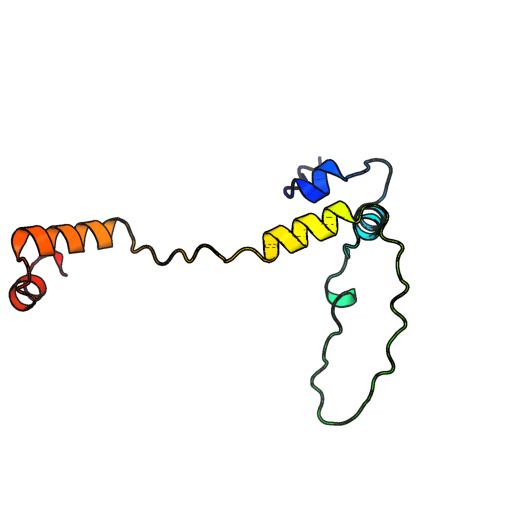MET A CA 1
ATOM 745 C C . MET A 1 94 ? 25.843 -3.819 -26.925 1.00 94.62 94 MET A C 1
ATOM 747 O O . MET A 1 94 ? 26.450 -3.666 -27.981 1.00 94.62 94 MET A O 1
ATOM 751 N N . VAL A 1 95 ? 25.513 -2.795 -26.136 1.00 95.19 95 VAL A N 1
ATOM 752 C CA . VAL A 1 95 ? 25.796 -1.393 -26.476 1.00 95.19 95 VAL A CA 1
ATOM 753 C C . VAL A 1 95 ? 27.302 -1.112 -26.489 1.00 95.19 95 VAL A C 1
ATOM 755 O O . VAL A 1 95 ? 27.786 -0.432 -27.388 1.00 95.19 95 VAL A O 1
ATOM 758 N N . GLU A 1 96 ? 28.062 -1.660 -25.540 1.00 96.12 96 GLU A N 1
ATOM 759 C CA . GLU A 1 96 ? 29.516 -1.463 -25.465 1.00 96.12 96 GLU A CA 1
ATOM 760 C C . GLU A 1 96 ? 30.271 -2.104 -26.638 1.00 96.12 96 GLU A C 1
ATOM 762 O O . GLU A 1 96 ? 31.250 -1.531 -27.113 1.00 96.12 96 GLU A O 1
ATOM 767 N N . ASN A 1 97 ? 29.828 -3.274 -27.116 1.00 95.06 97 ASN A N 1
ATOM 768 C CA . ASN A 1 97 ? 30.538 -4.020 -28.164 1.00 95.06 97 ASN A CA 1
ATOM 769 C C . ASN A 1 97 ? 30.007 -3.758 -29.578 1.00 95.06 97 ASN A C 1
ATOM 771 O O . ASN A 1 97 ? 30.786 -3.777 -30.528 1.00 95.06 97 ASN A O 1
ATOM 775 N N . HIS A 1 98 ? 28.703 -3.506 -29.722 1.00 94.38 98 HIS A N 1
ATOM 776 C CA . HIS A 1 98 ? 28.030 -3.379 -31.021 1.00 94.38 98 HIS A CA 1
ATOM 777 C C . HIS A 1 98 ? 27.423 -1.987 -31.262 1.00 94.38 98 HIS A C 1
ATOM 779 O O . HIS A 1 98 ? 26.969 -1.700 -32.369 1.00 94.38 98 HIS A O 1
ATOM 785 N N . GLY A 1 99 ? 27.431 -1.090 -30.269 1.00 93.81 99 GLY A N 1
ATOM 786 C CA . GLY A 1 99 ? 26.961 0.290 -30.417 1.00 93.81 99 GLY A CA 1
ATOM 787 C C . GLY A 1 99 ? 25.466 0.373 -30.729 1.00 93.81 99 GLY A C 1
ATOM 788 O O . GLY A 1 99 ? 24.639 0.051 -29.885 1.00 93.81 99 GLY A O 1
ATOM 789 N N . GLU A 1 100 ? 25.121 0.816 -31.939 1.00 94.88 100 GLU A N 1
ATOM 790 C CA . GLU A 1 100 ? 23.741 0.849 -32.455 1.00 94.88 100 GLU A CA 1
ATOM 791 C C . GLU A 1 100 ? 23.510 -0.184 -33.579 1.00 94.88 100 GLU A C 1
ATOM 793 O O . GLU A 1 100 ? 22.473 -0.167 -34.244 1.00 94.88 100 GLU A O 1
ATOM 798 N N . ASP A 1 101 ? 24.452 -1.108 -33.818 1.00 96.06 101 ASP A N 1
ATOM 799 C CA . ASP A 1 101 ? 24.268 -2.17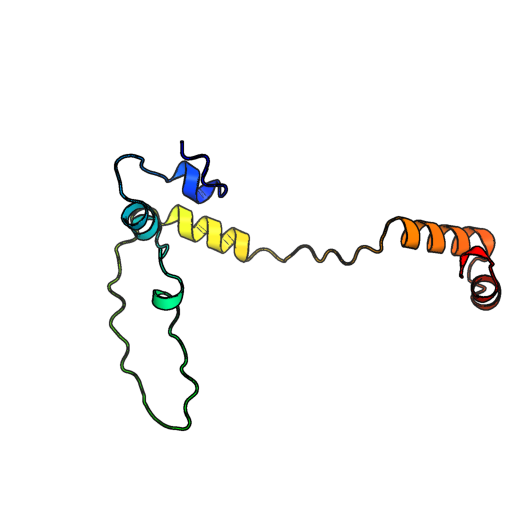9 -34.802 1.00 96.06 101 ASP A CA 1
ATOM 800 C C . ASP A 1 101 ? 23.389 -3.303 -34.236 1.00 96.06 101 ASP A C 1
ATOM 802 O O . ASP A 1 101 ? 23.848 -4.339 -33.750 1.00 96.06 101 ASP A O 1
ATOM 806 N N . TYR A 1 102 ? 22.077 -3.104 -34.336 1.00 93.31 102 TYR A N 1
ATOM 807 C CA . TYR A 1 102 ? 21.084 -4.066 -33.860 1.00 93.31 102 TYR A CA 1
ATOM 808 C C . TYR A 1 102 ? 21.137 -5.416 -34.587 1.00 93.31 102 TYR A C 1
ATOM 810 O O . TYR A 1 102 ? 20.691 -6.422 -34.036 1.00 93.31 102 TYR A O 1
ATOM 818 N N . LYS A 1 103 ? 21.669 -5.468 -35.818 1.00 95.25 103 LYS A N 1
ATOM 819 C CA . LYS A 1 103 ? 21.827 -6.740 -36.536 1.00 95.25 103 LYS A CA 1
ATOM 820 C C . LYS A 1 103 ? 22.976 -7.541 -35.939 1.00 95.25 103 LYS A C 1
ATOM 822 O O . LYS A 1 103 ? 22.818 -8.744 -35.758 1.00 95.25 103 LYS A O 1
ATOM 827 N N . ALA A 1 104 ? 24.085 -6.884 -35.604 1.00 93.56 104 ALA A N 1
ATOM 828 C CA . ALA A 1 10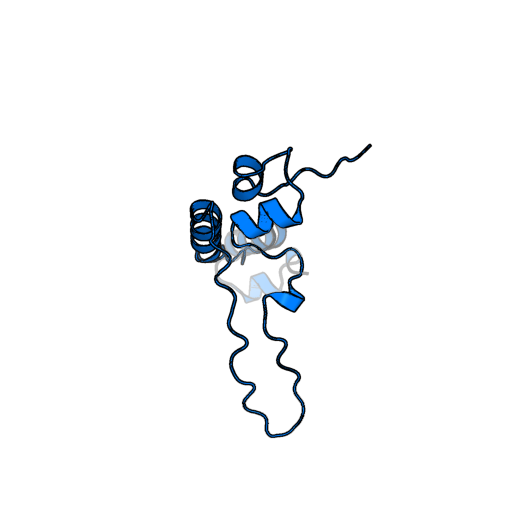4 ? 25.197 -7.522 -34.909 1.00 93.56 104 ALA A CA 1
ATOM 829 C C . ALA A 1 104 ? 24.783 -8.008 -33.509 1.00 93.56 104 ALA A C 1
ATOM 831 O O . ALA A 1 104 ? 25.042 -9.159 -33.167 1.00 93.56 104 ALA A O 1
ATOM 832 N N . MET A 1 105 ? 24.024 -7.202 -32.753 1.00 95.25 105 MET A N 1
ATOM 833 C CA . MET A 1 105 ? 23.480 -7.615 -31.447 1.00 95.25 105 MET A CA 1
ATOM 834 C C . MET A 1 105 ? 22.571 -8.846 -31.538 1.00 95.25 105 MET A C 1
ATOM 836 O O . MET A 1 105 ? 22.647 -9.734 -30.695 1.00 95.25 105 MET A O 1
ATOM 840 N N . ALA A 1 106 ? 21.721 -8.924 -32.567 1.00 93.00 106 ALA A N 1
ATOM 841 C CA . ALA A 1 106 ? 20.802 -10.047 -32.753 1.00 93.00 106 ALA A CA 1
ATOM 842 C C . ALA A 1 106 ? 21.516 -11.382 -33.035 1.00 93.00 106 ALA A C 1
ATOM 844 O O . ALA A 1 106 ? 20.937 -12.449 -32.816 1.00 93.00 106 ALA A O 1
ATOM 845 N N . LEU A 1 107 ? 22.749 -11.317 -33.539 1.00 92.75 107 LEU A N 1
ATOM 846 C CA . LEU A 1 107 ? 23.580 -12.472 -33.873 1.00 92.75 107 LEU A CA 1
ATOM 847 C C . LEU A 1 107 ? 24.564 -12.845 -32.754 1.00 92.75 107 LEU A C 1
ATOM 849 O O . LEU A 1 107 ? 25.220 -13.877 -32.858 1.00 92.75 107 LEU A O 1
ATOM 853 N N . GLU A 1 108 ? 24.673 -12.024 -31.708 1.00 90.31 108 GLU A N 1
ATOM 854 C CA . GLU A 1 108 ? 25.569 -12.257 -30.577 1.00 90.31 108 GLU A CA 1
ATOM 855 C C . GLU A 1 108 ? 25.169 -13.521 -29.803 1.00 90.31 108 GLU A C 1
ATOM 857 O O . GLU A 1 108 ? 23.993 -13.735 -29.508 1.00 90.31 108 GLU A O 1
ATOM 862 N N . GLU A 1 109 ? 26.150 -14.342 -29.421 1.00 88.62 109 GLU A N 1
ATOM 863 C CA . GLU A 1 109 ? 25.906 -15.606 -28.710 1.00 88.62 109 GLU A CA 1
ATOM 864 C C . GLU A 1 109 ? 25.225 -15.360 -27.360 1.00 88.62 109 GLU A C 1
ATOM 866 O O . GLU A 1 109 ? 24.314 -16.081 -26.972 1.00 88.62 109 GLU A O 1
ATOM 871 N N . LYS A 1 110 ? 25.601 -14.269 -26.682 1.00 82.25 110 LYS A N 1
ATOM 872 C CA . LYS A 1 110 ? 25.020 -13.847 -25.397 1.00 82.25 110 LYS A CA 1
ATOM 873 C C . LYS A 1 110 ? 23.576 -13.334 -25.492 1.00 82.25 110 LYS A C 1
ATOM 875 O O . LYS A 1 110 ? 23.007 -12.972 -24.464 1.00 82.25 110 LYS A O 1
ATOM 880 N N . ASN A 1 111 ? 23.008 -13.257 -26.697 1.00 86.38 111 ASN A N 1
ATOM 881 C CA . ASN A 1 111 ? 21.610 -12.894 -26.929 1.00 86.38 111 ASN A CA 1
ATOM 882 C C . ASN A 1 111 ? 20.647 -14.104 -26.941 1.00 86.38 111 ASN A C 1
ATOM 884 O O . ASN A 1 111 ? 19.443 -13.906 -27.104 1.00 86.38 111 ASN A O 1
ATOM 888 N N . TYR A 1 112 ? 21.152 -15.336 -26.802 1.00 79.88 112 TYR A N 1
ATOM 889 C CA . TYR A 1 112 ? 20.375 -16.586 -26.811 1.00 79.88 112 TYR A CA 1
ATOM 890 C C . TYR A 1 112 ? 20.559 -17.373 -25.510 1.00 79.88 112 TYR A C 1
ATOM 892 O O . TYR A 1 112 ? 19.598 -18.084 -25.134 1.00 79.88 112 TYR A O 1
#

InterPro domains:
  IPR019002 Ribosome biogenesis protein Nop16 [PTHR13243] (5-112)